Protein AF-A0A9E5TU40-F1 (afdb_monomer)

Solvent-accessible surface area (backbone atoms only — not comparable to full-atom values): 4999 Å² total; per-residue (Å²): 112,80,34,67,54,73,40,65,73,61,90,91,67,84,57,74,95,43,49,66,35,79,44,77,46,69,47,70,93,74,72,42,76,40,50,32,31,28,42,32,87,87,35,71,54,31,76,70,64,18,48,26,38,37,53,35,72,34,71,64,52,44,51,54,67,50,48,51,60,52,50,54,51,53,54,52,55,58,52,63,69,62,71,80,116

Mean predicted aligned error: 4.81 Å

Secondary structure (DSSP, 8-state):
--EEEEE-PPTT---GGGTT-EEEEEEGGGTEEEEEEEPPTTSHHHHTT-SEEEEESSHHHHHHHHHHHHHHHHHHHHHHTTS--

Sequence (85 aa):
MVFGFGGKARPGVDLSEYEGKAIEITIVTISKRVPMIVTSADSEAKRKGKDSMFMVCSEECSKDAKAAPEEDISVGRMFEGIQGL

pLDDT: mean 90.52, std 10.41, range [41.22, 98.0]

Radius of gyration: 14.14 Å; Cα contacts (8 Å, |Δi|>4): 118; chains: 1; bounding box: 39×29×31 Å

Nearest PDB structures (foldseek):
  4c7p-assembly1_A  TM=2.674E-01  e=4.379E+00  Legionella pneumophila subsp. pneumophila str. Philadelphia 1

Structure (mmCIF, N/CA/C/O backbone):
data_AF-A0A9E5TU40-F1
#
_entry.id   AF-A0A9E5TU40-F1
#
loop_
_atom_site.group_PDB
_atom_site.id
_atom_site.type_symbol
_atom_site.label_atom_id
_atom_site.label_alt_id
_atom_site.label_comp_id
_atom_site.label_asym_id
_atom_site.label_entity_id
_atom_site.label_seq_id
_atom_site.pdbx_PDB_ins_code
_atom_site.Cartn_x
_atom_site.Cartn_y
_atom_site.Cartn_z
_atom_site.occupancy
_atom_site.B_iso_or_equiv
_atom_site.auth_seq_id
_atom_site.auth_comp_id
_atom_site.auth_asym_id
_atom_site.auth_atom_id
_atom_site.pdbx_PDB_model_num
ATOM 1 N N . MET A 1 1 ? -13.860 12.886 4.101 1.00 78.25 1 MET A N 1
ATOM 2 C CA . MET A 1 1 ? -12.561 13.210 3.468 1.00 78.25 1 MET A CA 1
ATOM 3 C C . MET A 1 1 ? -11.819 11.896 3.275 1.00 78.25 1 MET A C 1
ATOM 5 O O . MET A 1 1 ? -11.922 11.064 4.162 1.00 78.25 1 MET A O 1
ATOM 9 N N . VAL A 1 2 ? -11.170 11.664 2.134 1.00 90.69 2 VAL A N 1
ATOM 10 C CA . VAL A 1 2 ? -10.392 10.433 1.885 1.00 90.69 2 VAL A CA 1
ATOM 11 C C . VAL A 1 2 ? -8.913 10.756 2.064 1.00 90.69 2 VAL A C 1
ATOM 13 O O . VAL A 1 2 ? -8.462 11.806 1.612 1.00 90.69 2 VAL A O 1
ATOM 16 N N . PHE A 1 3 ? -8.178 9.866 2.720 1.00 95.25 3 PHE A N 1
ATOM 17 C CA . PHE A 1 3 ? -6.740 9.981 2.955 1.00 95.25 3 PHE A CA 1
ATOM 18 C C . PHE A 1 3 ? -6.018 8.820 2.279 1.00 95.25 3 PHE A C 1
ATOM 20 O O . PHE A 1 3 ? -6.621 7.776 2.024 1.00 95.25 3 PHE A O 1
ATOM 27 N N . GLY A 1 4 ? -4.725 8.984 2.006 1.00 93.75 4 GLY A N 1
ATOM 28 C CA . GLY A 1 4 ? -3.935 7.906 1.437 1.00 93.75 4 GLY A CA 1
ATOM 29 C C . GLY A 1 4 ? -2.445 8.014 1.705 1.00 93.75 4 GLY A C 1
ATOM 30 O O . GLY A 1 4 ? -1.909 9.088 1.976 1.00 93.75 4 GLY A O 1
ATOM 31 N N . PHE A 1 5 ? -1.779 6.869 1.615 1.00 95.38 5 PHE A N 1
ATOM 32 C CA . PHE A 1 5 ? -0.336 6.737 1.774 1.00 95.38 5 PHE A CA 1
ATOM 33 C C . PHE A 1 5 ? 0.214 5.741 0.750 1.00 95.38 5 PHE A C 1
ATOM 35 O O . PHE A 1 5 ? -0.507 4.873 0.265 1.00 95.38 5 PHE A O 1
ATOM 42 N N . GLY A 1 6 ? 1.487 5.899 0.384 1.00 95.94 6 GLY A N 1
ATOM 43 C CA . GLY A 1 6 ? 2.142 5.050 -0.613 1.00 95.94 6 GLY A CA 1
ATOM 44 C C . GLY A 1 6 ? 3.041 3.995 0.020 1.00 95.94 6 GLY A C 1
ATOM 45 O O . GLY A 1 6 ? 3.829 4.322 0.912 1.00 95.94 6 GLY A O 1
ATOM 46 N N . GLY A 1 7 ? 2.974 2.768 -0.492 1.00 94.88 7 GLY A N 1
ATOM 47 C CA . GLY A 1 7 ? 3.809 1.638 -0.093 1.00 94.88 7 GLY A CA 1
ATOM 48 C C . GLY A 1 7 ? 4.840 1.260 -1.154 1.00 94.88 7 GLY A C 1
ATOM 49 O O . GLY A 1 7 ? 4.678 1.548 -2.342 1.00 94.88 7 GLY A O 1
ATOM 50 N N . LYS A 1 8 ? 5.913 0.604 -0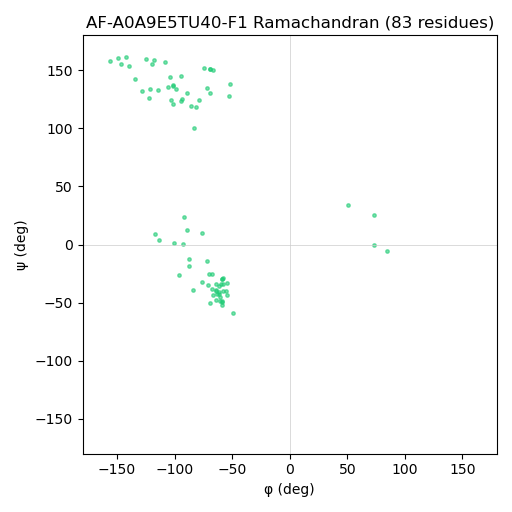.713 1.00 94.81 8 LYS A N 1
ATOM 51 C CA . LYS A 1 8 ? 6.878 -0.072 -1.584 1.00 94.81 8 LYS A CA 1
ATOM 52 C C . LYS A 1 8 ? 6.788 -1.568 -1.314 1.00 94.81 8 LYS A C 1
ATOM 54 O O . LYS A 1 8 ? 6.757 -1.970 -0.151 1.00 94.81 8 LYS A O 1
ATOM 59 N N . ALA A 1 9 ? 6.719 -2.373 -2.366 1.00 92.38 9 ALA A N 1
ATOM 60 C CA . ALA A 1 9 ? 6.693 -3.817 -2.226 1.00 92.38 9 ALA A CA 1
ATOM 61 C C . ALA A 1 9 ? 8.056 -4.323 -1.724 1.00 92.38 9 ALA A C 1
ATOM 63 O O . ALA A 1 9 ? 9.102 -3.713 -1.973 1.00 92.38 9 ALA A O 1
ATOM 64 N N . ARG A 1 10 ? 8.053 -5.442 -0.992 1.00 88.81 10 ARG A N 1
ATOM 65 C CA . ARG A 1 10 ? 9.302 -6.115 -0.615 1.00 88.81 10 ARG A CA 1
ATOM 66 C C . ARG A 1 10 ? 9.985 -6.671 -1.877 1.00 88.81 10 ARG A C 1
ATOM 68 O O . ARG A 1 10 ? 9.282 -7.031 -2.824 1.00 88.81 10 ARG A O 1
ATOM 75 N N . PRO A 1 11 ? 11.326 -6.772 -1.909 1.00 87.94 11 PRO A N 1
ATOM 76 C CA . PRO A 1 11 ? 12.020 -7.443 -3.005 1.00 87.94 11 PRO A CA 1
ATOM 77 C C . PRO A 1 11 ? 11.453 -8.849 -3.251 1.00 87.94 11 PRO A C 1
ATOM 79 O O . PRO A 1 11 ? 11.165 -9.572 -2.300 1.00 87.94 11 PRO A O 1
ATOM 82 N N . GLY A 1 12 ? 11.283 -9.222 -4.520 1.00 90.31 12 GLY A N 1
ATOM 83 C CA . GLY A 1 12 ? 10.741 -10.528 -4.916 1.00 90.31 12 GLY A CA 1
ATOM 84 C C . GLY A 1 12 ? 9.211 -10.624 -4.954 1.00 90.31 12 GLY A C 1
ATOM 85 O O . GLY A 1 12 ? 8.696 -11.641 -5.407 1.00 90.31 12 GLY A O 1
ATOM 86 N N . VAL A 1 13 ? 8.475 -9.589 -4.534 1.00 90.81 13 VAL A N 1
ATOM 87 C CA . VAL A 1 13 ? 7.017 -9.529 -4.723 1.00 90.81 13 VAL A CA 1
ATOM 88 C C . VAL A 1 13 ? 6.707 -9.046 -6.142 1.00 90.81 13 VAL A C 1
ATOM 90 O O . VAL A 1 13 ? 7.052 -7.918 -6.497 1.00 90.81 13 VAL A O 1
ATOM 93 N N . ASP A 1 14 ? 6.033 -9.882 -6.932 1.00 92.69 14 ASP A N 1
ATOM 94 C CA . ASP A 1 14 ? 5.503 -9.514 -8.248 1.00 92.69 14 ASP A CA 1
ATOM 95 C C . ASP A 1 14 ? 4.039 -9.065 -8.129 1.00 92.69 14 ASP A C 1
ATOM 97 O O . ASP A 1 14 ? 3.190 -9.789 -7.611 1.00 92.69 14 ASP A O 1
ATOM 101 N N . LEU A 1 15 ? 3.757 -7.846 -8.592 1.00 93.75 15 LEU A N 1
ATOM 102 C CA . LEU A 1 15 ? 2.417 -7.249 -8.614 1.00 93.75 15 LEU A CA 1
ATOM 103 C C . LEU A 1 15 ? 1.927 -6.966 -10.043 1.00 93.75 15 LEU A C 1
ATOM 105 O O . LEU A 1 15 ? 0.906 -6.299 -10.203 1.00 93.75 15 LEU A O 1
ATOM 109 N N . SER A 1 16 ? 2.636 -7.440 -11.071 1.00 94.44 16 SER A N 1
ATOM 110 C CA . SER A 1 16 ? 2.366 -7.128 -12.482 1.00 94.44 16 SER A CA 1
ATOM 111 C C . SER A 1 16 ? 0.933 -7.459 -12.915 1.00 94.44 16 SER A C 1
ATOM 113 O O . SER A 1 16 ? 0.290 -6.654 -13.585 1.00 94.44 16 SER A O 1
ATOM 115 N N . GLU A 1 17 ? 0.375 -8.584 -12.457 1.00 96.38 17 GLU A N 1
ATOM 116 C CA . GLU A 1 17 ? -1.017 -8.973 -12.734 1.00 96.38 17 GLU 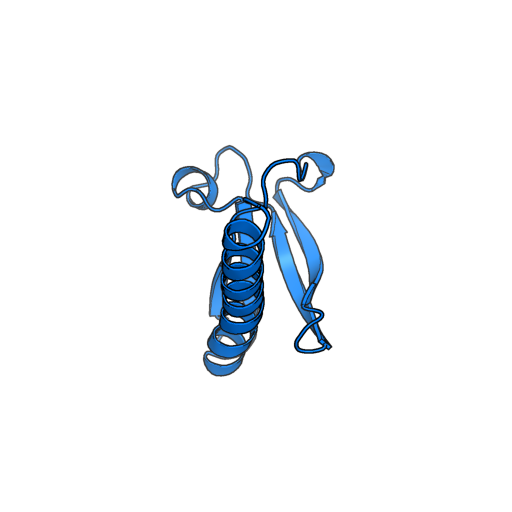A CA 1
ATOM 117 C C . GLU A 1 17 ? -2.036 -7.926 -12.249 1.00 96.38 17 GLU A C 1
ATOM 119 O O . GLU A 1 17 ? -3.124 -7.780 -12.817 1.00 96.38 17 GLU A O 1
ATOM 124 N N . TYR A 1 18 ? -1.697 -7.188 -11.195 1.00 96.75 18 TYR A N 1
ATOM 125 C CA . TYR A 1 18 ? -2.587 -6.243 -10.534 1.00 96.75 18 TYR A CA 1
ATOM 126 C C . TYR A 1 18 ? -2.335 -4.795 -10.936 1.00 96.75 18 TYR A C 1
ATOM 128 O O . TYR A 1 18 ? -3.021 -3.912 -10.430 1.00 96.75 18 TYR A O 1
ATOM 136 N N . GLU A 1 19 ? -1.390 -4.533 -11.836 1.00 96.88 19 GLU A N 1
ATOM 137 C CA . GLU A 1 19 ? -1.006 -3.184 -12.229 1.00 96.88 19 GLU A CA 1
ATOM 138 C C . GLU A 1 19 ? -2.215 -2.331 -12.661 1.00 96.88 19 GLU A C 1
ATOM 140 O O . GLU A 1 19 ? -3.041 -2.743 -13.478 1.00 96.88 19 GLU A O 1
ATOM 145 N N . GLY A 1 20 ? -2.354 -1.141 -12.066 1.00 96.38 20 GLY A N 1
ATOM 146 C CA . GLY A 1 20 ? -3.475 -0.230 -12.311 1.00 96.38 20 GLY A CA 1
ATOM 147 C C . GLY A 1 20 ? -4.810 -0.664 -11.689 1.00 96.38 20 GLY A C 1
ATOM 148 O O . GLY A 1 20 ? -5.801 0.053 -11.828 1.00 96.38 20 GLY A O 1
ATOM 149 N N . LYS A 1 21 ? -4.867 -1.805 -10.989 1.00 97.50 21 LYS A N 1
ATOM 150 C CA . LYS A 1 21 ? -6.083 -2.318 -10.345 1.00 97.50 21 LYS A CA 1
ATOM 151 C C . LYS A 1 21 ? -6.159 -1.889 -8.883 1.00 97.50 21 LYS A C 1
ATOM 153 O O . LYS A 1 21 ? -5.157 -1.836 -8.168 1.00 97.50 21 LYS A O 1
ATOM 158 N N . ALA A 1 22 ? -7.386 -1.639 -8.431 1.00 96.75 22 ALA A N 1
ATOM 159 C CA . ALA A 1 22 ? -7.713 -1.578 -7.015 1.00 96.75 22 ALA A CA 1
ATOM 160 C C . ALA A 1 22 ? -8.010 -2.998 -6.521 1.00 96.75 22 ALA A C 1
ATOM 162 O O . ALA A 1 22 ? -8.936 -3.648 -7.005 1.00 96.75 22 ALA A O 1
ATOM 163 N N . ILE A 1 23 ? -7.221 -3.467 -5.564 1.00 95.94 23 ILE A N 1
ATOM 164 C CA . ILE A 1 23 ? -7.416 -4.730 -4.861 1.00 95.94 23 ILE A CA 1
ATOM 165 C C . ILE A 1 23 ? -7.599 -4.453 -3.376 1.00 95.94 23 ILE A C 1
ATOM 167 O O . ILE A 1 23 ? -7.154 -3.433 -2.859 1.00 95.94 23 ILE A O 1
ATOM 171 N N . GLU A 1 24 ? -8.270 -5.347 -2.670 1.00 95.81 24 GLU A N 1
ATOM 172 C CA . GLU A 1 24 ? -8.412 -5.226 -1.226 1.00 95.81 24 GLU A CA 1
ATOM 173 C C . GLU A 1 24 ? -7.382 -6.113 -0.536 1.00 95.81 24 GLU A C 1
ATOM 175 O O . GLU A 1 24 ? -7.211 -7.274 -0.909 1.00 95.81 24 GLU A O 1
ATOM 180 N N . ILE A 1 25 ? -6.699 -5.572 0.471 1.00 94.00 25 ILE A N 1
ATOM 181 C CA . ILE A 1 25 ? -5.750 -6.335 1.281 1.00 94.00 25 ILE A CA 1
ATOM 182 C C . ILE A 1 25 ? -6.096 -6.236 2.760 1.00 94.00 25 ILE A C 1
ATOM 184 O O . ILE A 1 25 ? -6.740 -5.283 3.198 1.00 94.00 25 ILE A O 1
ATOM 188 N N . THR A 1 26 ? -5.600 -7.189 3.543 1.00 93.69 26 THR A N 1
ATOM 189 C CA . THR A 1 26 ? -5.676 -7.149 5.005 1.00 93.69 26 THR A CA 1
ATOM 190 C C . THR A 1 26 ? -4.328 -6.739 5.583 1.00 93.69 26 THR A C 1
ATOM 192 O O . THR A 1 26 ? -3.323 -7.406 5.347 1.00 93.69 26 THR A O 1
ATOM 195 N N . ILE A 1 27 ? -4.309 -5.681 6.393 1.00 91.00 27 ILE A N 1
ATOM 196 C CA . ILE A 1 27 ? -3.174 -5.357 7.260 1.00 91.00 27 ILE A CA 1
ATOM 197 C C . ILE A 1 27 ? -3.331 -6.197 8.528 1.00 91.00 27 ILE A C 1
ATOM 199 O O . ILE A 1 27 ? -4.154 -5.886 9.391 1.00 91.00 27 ILE A O 1
ATOM 203 N N . VAL A 1 28 ? -2.586 -7.303 8.598 1.00 89.94 28 VAL A N 1
ATOM 204 C CA . VAL A 1 28 ? -2.785 -8.374 9.592 1.00 89.94 28 VAL A CA 1
ATOM 205 C C . VAL A 1 28 ? -2.607 -7.877 11.028 1.00 89.94 28 VAL A C 1
ATOM 207 O O . VAL A 1 28 ? -3.445 -8.178 11.874 1.00 89.94 28 VAL A O 1
ATOM 210 N N . THR A 1 29 ? -1.587 -7.059 11.290 1.00 88.19 29 THR A N 1
ATOM 211 C CA . THR A 1 29 ? -1.255 -6.534 12.629 1.00 88.19 29 THR A CA 1
ATOM 212 C C . THR A 1 29 ? -2.382 -5.740 13.282 1.00 88.19 29 THR A C 1
ATOM 214 O O . THR A 1 29 ? -2.525 -5.770 14.499 1.00 88.19 29 THR A O 1
ATOM 217 N N . ILE A 1 30 ? -3.226 -5.083 12.485 1.00 91.06 30 ILE A N 1
ATOM 218 C CA . ILE A 1 30 ? -4.387 -4.321 12.973 1.00 91.06 30 ILE A CA 1
ATOM 219 C C . ILE A 1 30 ? -5.725 -4.936 12.551 1.00 91.06 30 ILE A C 1
ATOM 221 O O . ILE A 1 30 ? -6.773 -4.353 12.812 1.00 91.06 30 ILE A O 1
ATOM 225 N N . SER A 1 31 ? -5.708 -6.095 11.882 1.00 92.50 31 SER A N 1
ATOM 226 C CA . SER A 1 31 ? -6.897 -6.803 11.382 1.00 92.50 31 SER A CA 1
ATOM 227 C C . SER A 1 31 ? -7.863 -5.923 10.566 1.00 92.50 31 SER A C 1
ATO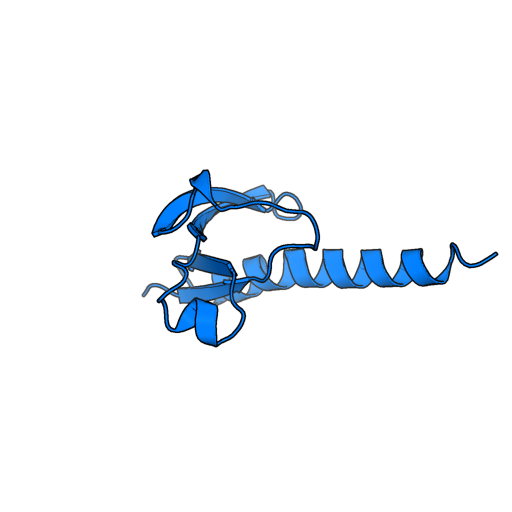M 229 O O . SER A 1 31 ? -9.079 -6.113 10.608 1.00 92.50 31 SER A O 1
ATOM 231 N N . LYS A 1 32 ? -7.338 -4.951 9.803 1.00 91.50 32 LYS A N 1
ATOM 232 C CA . LYS A 1 32 ? -8.139 -4.049 8.953 1.00 91.50 32 LYS A CA 1
ATOM 233 C C . LYS A 1 32 ? -8.002 -4.428 7.479 1.00 91.50 32 LYS A C 1
ATOM 235 O O . LYS A 1 32 ? -6.892 -4.644 6.995 1.00 91.50 32 LYS A O 1
ATOM 240 N N . ARG A 1 33 ? -9.129 -4.454 6.757 1.00 94.12 33 ARG A N 1
ATOM 241 C CA . ARG A 1 33 ? -9.167 -4.538 5.288 1.00 94.12 33 ARG A CA 1
ATOM 242 C C . ARG A 1 33 ? -9.132 -3.134 4.705 1.00 94.12 33 ARG A C 1
ATOM 244 O O . ARG A 1 33 ? -9.891 -2.273 5.147 1.00 94.12 33 ARG A O 1
ATOM 251 N N . VAL A 1 34 ? -8.245 -2.900 3.747 1.00 94.44 34 VAL A N 1
ATOM 252 C CA . VAL A 1 34 ? -8.096 -1.601 3.087 1.00 94.44 34 VAL A CA 1
ATOM 253 C C . VAL A 1 34 ? -7.987 -1.772 1.572 1.00 94.44 34 VAL A C 1
ATOM 255 O O . VAL A 1 34 ? -7.338 -2.712 1.103 1.00 94.44 34 VAL A O 1
ATOM 258 N N . PRO A 1 35 ? -8.586 -0.862 0.787 1.00 96.25 35 PRO A N 1
ATOM 259 C CA . PRO A 1 35 ? -8.342 -0.803 -0.643 1.00 96.25 35 PRO A CA 1
ATOM 260 C C . PRO A 1 35 ? -6.907 -0.328 -0.916 1.00 96.25 35 PRO A C 1
ATOM 262 O O . PRO A 1 35 ? -6.451 0.696 -0.396 1.00 96.25 35 PRO A O 1
ATOM 265 N N . MET A 1 36 ? -6.219 -1.074 -1.773 1.00 97.00 36 MET A N 1
ATOM 266 C CA . MET A 1 36 ? -4.881 -0.8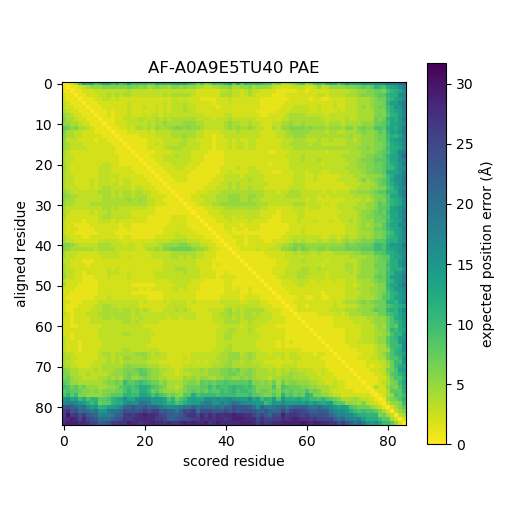10 -2.279 1.00 97.00 36 MET A CA 1
ATOM 267 C C . MET A 1 36 ? -4.925 -0.743 -3.805 1.00 97.00 36 MET A C 1
ATOM 269 O O . MET A 1 36 ? -5.368 -1.673 -4.469 1.00 97.00 36 MET A O 1
ATOM 273 N N . ILE A 1 37 ? -4.428 0.342 -4.379 1.00 97.50 37 ILE A N 1
ATOM 274 C CA . ILE A 1 37 ? -4.198 0.460 -5.817 1.00 97.50 37 ILE A CA 1
ATOM 275 C C . ILE A 1 37 ? -2.755 0.055 -6.088 1.00 97.50 37 ILE A C 1
ATOM 277 O O . ILE A 1 37 ? -1.848 0.647 -5.502 1.00 97.50 37 ILE A O 1
ATOM 281 N N . VAL A 1 38 ? -2.528 -0.912 -6.975 1.00 98.00 38 VAL A N 1
ATOM 282 C CA . VAL A 1 38 ? -1.181 -1.186 -7.494 1.00 98.00 38 VAL A CA 1
ATOM 283 C C . VAL A 1 38 ? -0.867 -0.147 -8.562 1.00 98.00 38 VAL A C 1
ATOM 285 O O . VAL A 1 38 ? -1.637 0.053 -9.502 1.00 98.00 38 VAL A O 1
ATOM 288 N N . THR A 1 39 ? 0.238 0.570 -8.392 1.00 97.69 39 THR A N 1
ATOM 289 C CA . THR A 1 39 ? 0.564 1.714 -9.247 1.00 97.69 39 THR A CA 1
ATOM 290 C C . THR A 1 39 ? 0.968 1.248 -10.642 1.00 97.69 39 THR A C 1
ATOM 292 O O . THR A 1 39 ? 1.761 0.319 -10.784 1.00 97.69 39 THR A O 1
ATOM 295 N N . SER A 1 40 ? 0.441 1.906 -11.679 1.00 96.38 40 SER A N 1
ATOM 296 C CA . SER A 1 40 ? 0.866 1.645 -13.057 1.00 96.38 40 SER A CA 1
ATOM 297 C C . SER A 1 40 ? 2.291 2.132 -13.305 1.00 96.38 40 SER A C 1
ATOM 299 O O . SER A 1 40 ? 2.746 3.097 -12.675 1.00 96.38 40 SER A O 1
ATOM 301 N N . ALA A 1 41 ? 2.995 1.480 -14.228 1.00 92.25 41 ALA A N 1
ATOM 302 C CA . ALA A 1 41 ? 4.378 1.759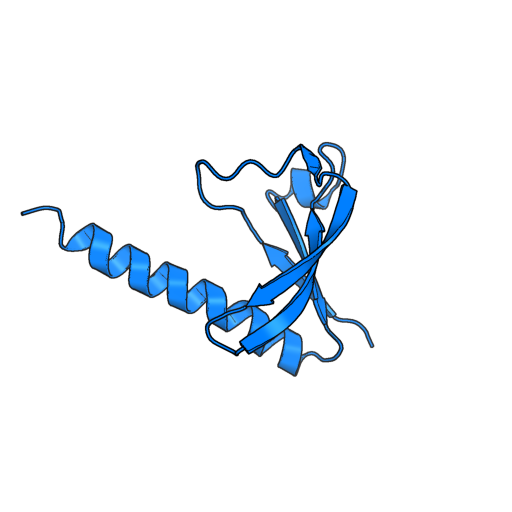 -14.596 1.00 92.25 41 ALA A CA 1
ATOM 303 C C . ALA A 1 41 ? 4.601 3.225 -15.006 1.00 92.25 41 ALA A C 1
ATOM 305 O O . ALA A 1 41 ? 5.646 3.809 -14.719 1.00 92.25 41 ALA A O 1
ATOM 306 N N . ASP A 1 42 ? 3.596 3.841 -15.625 1.00 93.44 42 ASP A N 1
ATOM 307 C CA . ASP A 1 42 ? 3.593 5.219 -16.110 1.00 93.44 42 ASP A CA 1
ATOM 308 C C . ASP A 1 42 ? 3.030 6.241 -15.101 1.00 93.44 42 ASP A C 1
ATOM 310 O O . ASP A 1 42 ? 2.997 7.445 -15.382 1.00 93.44 42 ASP A O 1
ATOM 314 N N . SER A 1 43 ? 2.623 5.808 -13.905 1.00 95.44 43 SER A N 1
ATOM 315 C CA . SER A 1 43 ? 2.067 6.704 -12.888 1.00 95.44 43 SER A CA 1
ATOM 316 C C . SER A 1 43 ? 3.131 7.574 -12.209 1.00 95.44 43 SER A C 1
ATOM 318 O O . SER A 1 43 ? 4.294 7.199 -12.033 1.00 95.44 43 SER A O 1
ATOM 320 N N . GLU A 1 44 ? 2.725 8.758 -11.740 1.00 96.75 44 GLU A N 1
ATOM 321 C CA . GLU A 1 44 ? 3.594 9.613 -10.919 1.00 96.75 44 GLU A CA 1
ATOM 322 C C . GLU A 1 44 ? 3.999 8.927 -9.607 1.00 96.75 44 GLU A C 1
ATOM 324 O O . GLU A 1 44 ? 5.134 9.071 -9.151 1.00 96.75 44 GLU A O 1
ATOM 329 N N . ALA A 1 45 ? 3.095 8.139 -9.020 1.00 96.31 45 ALA A N 1
ATOM 330 C CA . ALA A 1 45 ? 3.370 7.371 -7.813 1.00 96.31 45 ALA A CA 1
ATOM 331 C C . ALA A 1 45 ? 4.521 6.376 -8.036 1.00 96.31 45 ALA A C 1
ATOM 333 O O . ALA A 1 45 ? 5.462 6.344 -7.238 1.00 96.31 45 ALA A O 1
ATOM 334 N N . LYS A 1 46 ? 4.513 5.652 -9.164 1.00 95.88 46 LYS A N 1
ATOM 335 C CA . LYS A 1 46 ? 5.604 4.746 -9.536 1.00 95.88 46 LYS A CA 1
ATOM 336 C C . LYS A 1 46 ? 6.915 5.490 -9.765 1.00 95.88 46 LYS A C 1
ATOM 338 O O . LYS A 1 46 ? 7.940 5.079 -9.225 1.00 95.88 46 LYS A O 1
ATOM 343 N N . ARG A 1 47 ? 6.884 6.641 -10.453 1.00 96.75 47 ARG A N 1
ATOM 344 C CA . ARG A 1 47 ? 8.063 7.521 -10.608 1.00 96.75 47 ARG A CA 1
ATOM 345 C C . ARG A 1 47 ? 8.642 7.992 -9.267 1.00 96.75 47 ARG A C 1
ATOM 347 O O . ARG A 1 47 ? 9.843 8.213 -9.169 1.00 96.75 47 ARG A O 1
ATOM 354 N N . LYS A 1 48 ? 7.813 8.105 -8.224 1.00 96.75 48 LYS A N 1
ATOM 355 C CA . LYS A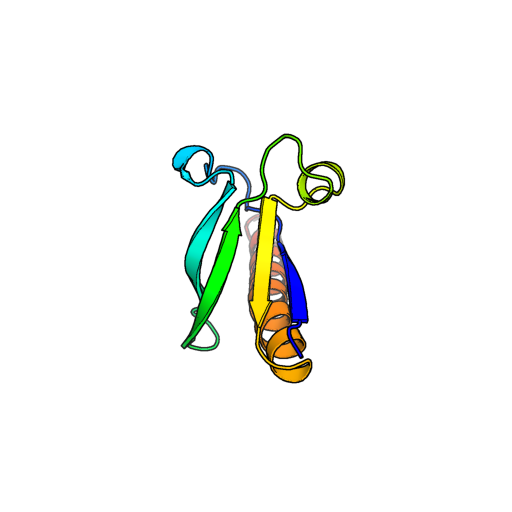 1 48 ? 8.222 8.413 -6.839 1.00 96.75 48 LYS A CA 1
ATOM 356 C C . LYS A 1 48 ? 8.563 7.168 -6.002 1.00 96.75 48 LYS A C 1
ATOM 358 O O . LYS A 1 48 ? 8.689 7.264 -4.780 1.00 96.75 48 LYS A O 1
ATOM 363 N N . GLY A 1 49 ? 8.702 6.001 -6.633 1.00 95.88 49 GLY A N 1
ATOM 364 C CA . GLY A 1 49 ? 9.088 4.747 -5.983 1.00 95.88 49 GLY A CA 1
ATOM 365 C C . GLY A 1 49 ? 7.991 4.117 -5.123 1.00 95.88 49 GLY A C 1
ATOM 366 O O . GLY A 1 49 ? 8.306 3.413 -4.162 1.00 95.88 49 GLY A O 1
ATOM 367 N N . LYS A 1 50 ? 6.718 4.409 -5.414 1.00 97.38 50 LYS A N 1
ATOM 368 C CA . LYS A 1 50 ? 5.563 3.784 -4.761 1.00 97.38 50 LYS A CA 1
ATOM 369 C C . LYS A 1 50 ? 4.994 2.713 -5.678 1.00 97.38 50 LYS A C 1
ATOM 371 O O . LYS A 1 50 ? 4.582 3.024 -6.791 1.00 97.38 50 LYS A O 1
ATOM 376 N N . ASP A 1 51 ? 4.963 1.475 -5.203 1.00 97.31 51 ASP A N 1
ATOM 377 C CA . ASP A 1 51 ? 4.390 0.326 -5.920 1.00 97.31 51 ASP 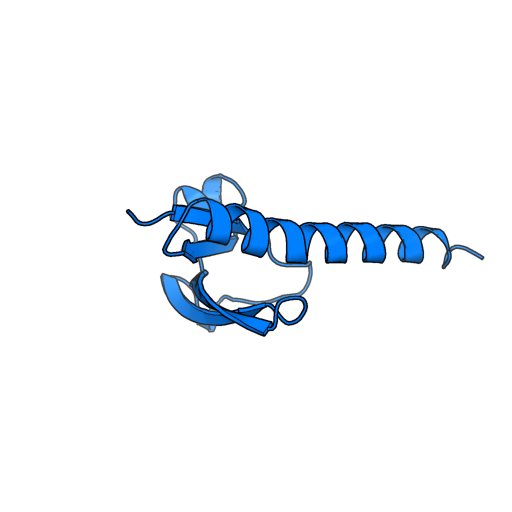A CA 1
ATOM 378 C C . ASP A 1 51 ? 2.892 0.172 -5.644 1.00 97.31 51 ASP A C 1
ATOM 380 O O . ASP A 1 51 ? 2.169 -0.488 -6.386 1.00 97.31 51 ASP A O 1
ATOM 384 N N . SER A 1 52 ? 2.422 0.790 -4.562 1.00 96.88 52 SER A N 1
ATOM 385 C CA . SER A 1 52 ? 1.029 0.759 -4.145 1.00 96.88 52 SER A CA 1
ATOM 386 C C . SER A 1 52 ? 0.604 2.065 -3.486 1.00 96.88 52 SER A C 1
ATOM 388 O O . SER A 1 52 ? 1.425 2.798 -2.926 1.00 96.88 52 SER A O 1
ATOM 390 N N . MET A 1 53 ? -0.696 2.340 -3.534 1.00 97.25 53 MET A N 1
ATOM 391 C CA . MET A 1 53 ? -1.354 3.439 -2.834 1.00 97.25 53 MET A CA 1
ATOM 392 C C . MET A 1 53 ? -2.541 2.902 -2.040 1.00 97.25 53 MET A C 1
ATOM 394 O O . MET A 1 53 ? -3.361 2.164 -2.575 1.00 97.25 53 MET A O 1
ATOM 398 N N . PHE A 1 54 ? -2.655 3.297 -0.781 1.00 96.62 54 PHE A N 1
ATOM 399 C CA . PHE A 1 54 ? -3.732 2.893 0.120 1.00 96.62 54 PHE A CA 1
ATOM 400 C C . PHE A 1 54 ? -4.733 4.027 0.288 1.00 96.62 54 PHE A C 1
ATOM 402 O O . PHE A 1 54 ? -4.324 5.188 0.330 1.00 96.62 54 PHE A O 1
ATOM 409 N N . MET A 1 55 ? -6.021 3.704 0.415 1.00 94.69 55 MET A N 1
ATOM 410 C CA . MET A 1 55 ? -7.076 4.693 0.669 1.00 94.69 55 MET A CA 1
ATOM 411 C C . MET A 1 55 ? -7.822 4.374 1.963 1.00 94.69 55 MET A C 1
ATOM 413 O O . MET A 1 55 ? -8.216 3.234 2.198 1.00 94.69 55 MET A O 1
ATOM 417 N N . VAL A 1 56 ? -8.041 5.390 2.795 1.00 94.75 56 VAL A N 1
ATOM 418 C CA . VAL A 1 56 ? -8.698 5.263 4.104 1.00 94.75 56 VAL A CA 1
ATOM 419 C C . VAL A 1 56 ? -9.611 6.457 4.398 1.00 94.75 56 VAL A C 1
ATOM 421 O O . VAL A 1 56 ? -9.510 7.515 3.774 1.00 94.75 56 VAL A O 1
ATOM 424 N N . CYS A 1 57 ? -10.534 6.287 5.345 1.00 93.69 57 CYS A N 1
ATOM 425 C CA . CYS A 1 57 ? -11.634 7.225 5.590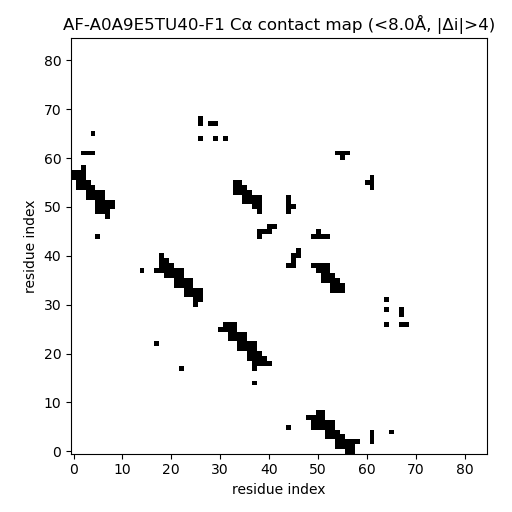 1.00 93.69 57 CYS A CA 1
ATOM 426 C C . CYS A 1 57 ? -11.315 8.386 6.550 1.00 93.69 57 CYS A C 1
ATOM 428 O O . CYS A 1 57 ? -12.099 9.332 6.631 1.00 93.69 57 CYS A O 1
ATOM 430 N N . SER A 1 58 ? -10.198 8.337 7.280 1.00 93.62 58 SER A N 1
ATOM 431 C CA . SER A 1 58 ? -9.802 9.375 8.239 1.00 93.62 58 SER A CA 1
ATOM 432 C C . SER A 1 58 ? -8.283 9.502 8.355 1.00 93.62 58 SER A C 1
ATOM 434 O O . SER A 1 58 ? -7.539 8.584 8.002 1.00 93.62 58 SER A O 1
ATOM 436 N N . GLU A 1 59 ? -7.817 10.644 8.864 1.00 94.50 59 GLU A N 1
ATOM 437 C CA . GLU A 1 59 ? -6.395 10.874 9.130 1.00 94.50 59 GLU A CA 1
ATOM 438 C C . GLU A 1 59 ? -5.851 9.871 10.156 1.00 94.50 59 GLU A C 1
ATOM 440 O O . GLU A 1 59 ? -4.765 9.328 9.974 1.00 94.50 59 GLU A O 1
ATOM 445 N N . GLU A 1 60 ? -6.634 9.573 11.196 1.00 93.81 60 GLU A N 1
ATOM 446 C CA . GLU A 1 60 ? -6.326 8.546 12.196 1.00 93.81 60 GLU A CA 1
ATOM 447 C C . GLU A 1 60 ? -6.159 7.169 11.546 1.00 93.81 60 GLU A C 1
ATOM 449 O O . GLU A 1 60 ? -5.122 6.535 11.716 1.00 93.81 60 GLU A O 1
ATOM 454 N N . CYS A 1 61 ? -7.094 6.757 10.679 1.00 93.62 61 CYS A N 1
ATOM 455 C CA . CYS A 1 61 ? -6.948 5.508 9.932 1.00 93.62 61 CYS A CA 1
ATOM 456 C C . CYS A 1 61 ? -5.687 5.500 9.059 1.00 93.62 61 CYS A C 1
ATOM 458 O O . CYS A 1 61 ? -5.077 4.448 8.890 1.00 93.62 61 CYS A O 1
ATOM 460 N N . SER A 1 62 ? -5.280 6.651 8.512 1.00 94.56 62 SER A N 1
ATOM 461 C CA . SER A 1 62 ? -4.046 6.756 7.729 1.00 94.56 62 SER A CA 1
ATOM 462 C C . SER A 1 62 ? -2.795 6.631 8.587 1.00 94.56 62 SER A C 1
ATOM 464 O O . SER A 1 62 ? -1.804 6.091 8.102 1.00 94.56 62 SER A O 1
ATOM 466 N N . LYS A 1 63 ? -2.816 7.135 9.825 1.00 94.25 63 LYS A N 1
ATOM 467 C CA . LYS A 1 63 ? -1.708 6.994 10.776 1.00 94.25 63 LYS A CA 1
ATOM 468 C C . LYS A 1 63 ? -1.585 5.540 11.228 1.00 94.25 63 LYS A C 1
ATOM 470 O O . LYS A 1 63 ? -0.516 4.964 11.062 1.00 94.25 63 LYS A O 1
ATOM 475 N N . ASP A 1 64 ? -2.685 4.928 11.663 1.00 93.69 64 ASP A N 1
ATOM 476 C CA . ASP A 1 64 ? -2.724 3.530 12.112 1.00 93.69 64 ASP A CA 1
ATOM 477 C C . ASP A 1 64 ? -2.273 2.555 11.019 1.00 93.69 64 ASP A C 1
ATOM 479 O O . ASP A 1 64 ? -1.390 1.724 11.224 1.00 93.69 64 ASP A O 1
ATOM 483 N N . ALA A 1 65 ? -2.882 2.661 9.832 1.00 93.94 65 ALA A N 1
ATOM 484 C CA . ALA A 1 65 ? -2.635 1.736 8.729 1.00 93.94 65 ALA A CA 1
ATOM 485 C C . ALA A 1 65 ? -1.218 1.864 8.160 1.00 93.94 65 ALA A C 1
ATOM 487 O O . ALA A 1 65 ? -0.704 0.905 7.591 1.00 93.94 65 ALA A O 1
ATOM 488 N N . LYS A 1 66 ? -0.586 3.033 8.310 1.00 95.25 66 LYS A N 1
ATOM 489 C CA . LYS A 1 66 ? 0.800 3.255 7.903 1.00 95.25 66 LYS A CA 1
ATOM 490 C C . LYS A 1 66 ? 1.798 2.793 8.971 1.00 95.25 66 LYS A C 1
ATOM 492 O O . LYS A 1 66 ? 2.813 2.208 8.608 1.00 95.25 66 LYS A O 1
ATOM 497 N N . ALA A 1 67 ? 1.507 3.015 10.253 1.00 94.81 67 ALA A N 1
ATOM 498 C CA . ALA A 1 67 ? 2.393 2.634 11.354 1.00 94.81 67 ALA A CA 1
ATOM 499 C C . ALA A 1 67 ? 2.583 1.111 11.446 1.00 94.81 67 ALA A C 1
ATOM 501 O O . ALA A 1 67 ? 3.702 0.642 11.622 1.00 94.81 67 ALA A O 1
ATOM 502 N N . ALA A 1 68 ? 1.509 0.348 11.239 1.00 92.06 68 ALA A N 1
ATOM 503 C CA . ALA A 1 68 ? 1.513 -1.113 11.259 1.00 92.06 68 ALA A CA 1
ATOM 504 C C . ALA A 1 68 ? 2.625 -1.765 10.393 1.00 92.06 68 ALA A C 1
ATOM 506 O O . ALA A 1 68 ? 3.472 -2.473 10.935 1.00 92.06 68 ALA A O 1
ATOM 507 N N . PRO A 1 69 ? 2.698 -1.527 9.067 1.00 88.81 69 PRO A N 1
ATOM 508 C CA . PRO A 1 69 ? 3.773 -2.081 8.245 1.00 88.81 69 PRO A CA 1
ATOM 509 C C . PRO A 1 69 ? 5.147 -1.449 8.526 1.00 88.81 69 PRO A C 1
ATOM 511 O O . PRO A 1 69 ? 6.165 -2.089 8.266 1.00 88.81 69 PRO A O 1
ATOM 514 N N . GLU A 1 70 ? 5.216 -0.210 9.026 1.00 92.62 70 GLU A N 1
ATOM 515 C CA . GLU A 1 70 ? 6.488 0.412 9.430 1.00 92.62 70 GLU A CA 1
ATOM 516 C C . GLU A 1 70 ? 7.094 -0.289 10.656 1.00 92.62 70 GLU A C 1
ATOM 518 O O . GLU A 1 70 ? 8.306 -0.521 10.691 1.00 92.62 70 GLU A O 1
ATOM 523 N N . GLU A 1 71 ? 6.257 -0.697 11.612 1.00 90.38 71 GLU A N 1
ATOM 524 C CA . GLU A 1 71 ? 6.652 -1.519 12.756 1.00 90.38 71 GLU A CA 1
ATOM 525 C C . GLU A 1 71 ? 7.142 -2.901 12.303 1.00 90.38 71 GLU A C 1
ATOM 527 O O . GLU A 1 71 ? 8.249 -3.298 12.667 1.00 90.38 71 GLU A O 1
ATOM 532 N N . ASP A 1 72 ? 6.407 -3.579 11.414 1.00 84.88 72 ASP A N 1
ATOM 533 C CA . ASP A 1 72 ? 6.818 -4.879 10.862 1.00 84.88 72 ASP A CA 1
ATOM 534 C C . ASP A 1 72 ? 8.185 -4.810 10.159 1.00 84.88 72 ASP A C 1
ATOM 536 O O . ASP A 1 72 ? 9.014 -5.717 10.280 1.00 84.88 72 ASP A O 1
ATOM 540 N N . ILE A 1 73 ? 8.442 -3.729 9.412 1.00 86.56 73 ILE A N 1
ATOM 541 C CA . ILE A 1 73 ? 9.739 -3.489 8.763 1.00 86.56 73 ILE A CA 1
ATOM 542 C C . ILE A 1 73 ? 10.835 -3.255 9.808 1.00 86.56 73 ILE A C 1
ATOM 544 O O . ILE A 1 73 ? 11.937 -3.783 9.658 1.00 86.56 73 ILE A O 1
ATOM 548 N N . SER A 1 74 ? 10.554 -2.464 10.846 1.00 88.00 74 SER A N 1
ATOM 549 C CA . SER A 1 74 ? 11.493 -2.195 11.940 1.00 88.00 74 SER A CA 1
ATOM 550 C C . SER A 1 74 ? 11.905 -3.487 12.648 1.00 88.00 74 SER A C 1
ATOM 552 O O . SER A 1 74 ? 13.097 -3.771 12.768 1.00 88.00 74 SER A O 1
ATOM 554 N N . VAL A 1 75 ? 10.926 -4.315 13.022 1.00 83.94 75 VAL A N 1
ATOM 555 C CA . VAL A 1 75 ? 11.146 -5.617 13.661 1.00 83.94 75 VAL A CA 1
ATOM 556 C C . VAL A 1 75 ? 11.944 -6.545 12.746 1.00 83.94 75 VAL A C 1
ATOM 558 O O . VAL A 1 75 ? 12.956 -7.096 13.174 1.00 83.94 75 VAL A O 1
ATOM 561 N N . GLY A 1 76 ? 11.562 -6.669 11.469 1.00 82.69 76 GLY A N 1
ATOM 562 C CA . GLY A 1 76 ? 12.294 -7.494 10.502 1.00 82.69 76 GLY A CA 1
ATOM 563 C C . GLY A 1 76 ? 13.780 -7.128 10.404 1.00 82.69 76 GLY A C 1
ATOM 564 O O . GLY A 1 76 ? 14.633 -8.012 10.461 1.00 82.69 76 GLY A O 1
ATOM 565 N N . ARG A 1 77 ? 14.103 -5.828 10.362 1.00 84.62 77 ARG A N 1
ATOM 566 C CA . ARG A 1 77 ? 15.495 -5.340 10.322 1.00 84.62 77 ARG A CA 1
ATOM 567 C C . ARG A 1 77 ? 16.294 -5.677 11.581 1.00 84.62 77 ARG A C 1
ATOM 569 O O . ARG A 1 77 ? 17.496 -5.909 11.485 1.00 84.62 77 ARG A O 1
ATOM 576 N N . MET A 1 78 ? 15.660 -5.704 12.756 1.00 82.88 78 MET A N 1
ATOM 577 C CA . MET A 1 78 ? 16.338 -6.104 13.996 1.00 82.88 78 MET A CA 1
ATOM 578 C C . MET A 1 78 ? 16.789 -7.567 13.935 1.00 82.88 78 MET A C 1
ATOM 580 O O . MET A 1 78 ? 17.890 -7.882 14.378 1.00 82.88 78 MET A O 1
ATOM 584 N N . PHE A 1 79 ? 15.974 -8.447 13.348 1.00 77.31 79 PHE A N 1
ATOM 585 C CA . PHE A 1 79 ? 16.297 -9.870 13.221 1.00 77.31 79 PHE A CA 1
ATOM 586 C C . PHE A 1 79 ? 17.322 -10.171 12.120 1.00 77.31 79 PHE A C 1
ATOM 588 O O . PHE A 1 79 ? 18.146 -11.065 12.307 1.00 77.31 79 PHE A O 1
ATOM 595 N N . GLU A 1 80 ? 17.351 -9.402 11.026 1.00 74.81 80 GLU A N 1
ATOM 596 C CA . GLU A 1 80 ? 18.430 -9.486 10.024 1.00 74.81 80 GLU A CA 1
ATOM 597 C C . GLU A 1 80 ? 19.811 -9.214 10.650 1.00 74.81 80 GLU A C 1
ATOM 599 O O . GLU A 1 80 ? 20.795 -9.852 10.284 1.00 74.81 80 GLU A O 1
ATOM 604 N N . GLY A 1 81 ? 19.885 -8.332 11.654 1.00 59.78 81 GLY A N 1
ATOM 605 C CA . GLY A 1 81 ? 21.116 -8.054 12.403 1.00 59.78 81 GLY A CA 1
ATOM 606 C C . GLY A 1 81 ? 21.570 -9.170 13.356 1.00 59.78 81 GLY A C 1
ATOM 607 O O . GLY A 1 81 ? 22.711 -9.142 13.808 1.00 59.78 81 GLY A O 1
ATOM 608 N N . ILE A 1 82 ? 20.710 -10.149 13.662 1.00 59.22 82 ILE A N 1
ATOM 609 C CA . ILE A 1 82 ? 21.009 -11.264 14.582 1.00 59.22 82 ILE A CA 1
ATOM 610 C C . ILE A 1 82 ? 21.459 -12.517 13.813 1.00 59.22 82 ILE A C 1
ATOM 612 O O . ILE A 1 82 ? 22.234 -13.310 14.337 1.00 59.22 82 ILE A O 1
ATOM 616 N N . GLN A 1 83 ? 21.045 -12.681 12.551 1.00 53.94 83 GLN A N 1
ATOM 617 C CA . GLN A 1 83 ? 21.409 -13.827 11.699 1.00 53.94 83 GLN A CA 1
ATOM 618 C C . GLN A 1 83 ? 22.844 -13.768 11.129 1.00 53.94 83 GLN A C 1
ATOM 620 O O . GLN A 1 83 ? 23.199 -14.567 10.267 1.00 53.94 83 GLN A O 1
ATOM 625 N N . GLY A 1 84 ? 23.675 -12.834 11.603 1.00 55.09 84 GLY A N 1
ATOM 626 C CA . GLY A 1 84 ? 25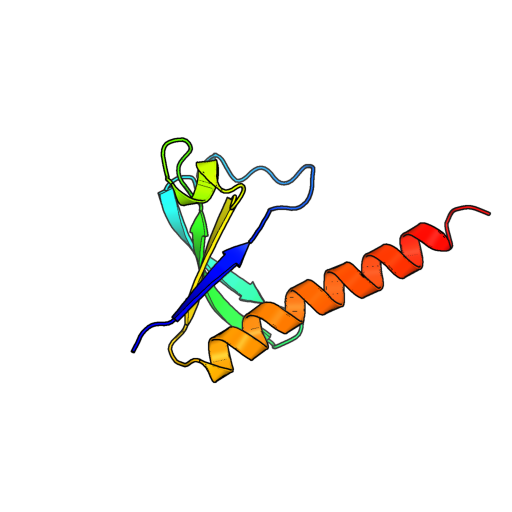.096 -12.708 11.260 1.00 55.09 84 GLY A CA 1
ATOM 627 C C . GLY A 1 84 ? 26.066 -13.456 12.190 1.00 55.09 84 GLY A C 1
ATOM 628 O O . GLY A 1 84 ? 27.220 -13.037 12.276 1.00 55.09 84 GLY A O 1
ATOM 629 N N . LEU A 1 85 ? 25.617 -14.504 12.897 1.00 41.22 85 LEU A N 1
ATOM 630 C CA . LEU A 1 85 ? 26.431 -15.399 13.741 1.00 41.22 85 LEU A CA 1
ATOM 631 C C . LEU A 1 85 ? 26.324 -16.853 13.275 1.00 41.22 85 LEU A C 1
ATOM 633 O O . LEU A 1 85 ? 25.179 -17.318 13.081 1.00 41.22 85 LEU A O 1
#

Foldseek 3Di:
DKDKDFDADDPPDDCPVQEQHWDWDALPQVRDIWIKRQHHCPDPCVVVRGRIMTMDDDPVCRVVSVVSVVVVVVVVVVVVVVVPD